Protein AF-A0A3D3GRB3-F1 (afdb_monomer)

pLDDT: mean 88.42, std 6.56, range [62.94, 95.44]

Nearest PDB structures (foldseek):
  6dkm-assembly1_A  TM=8.489E-01  e=3.886E+00  synthetic construct
  6v1v-assembly1_C  TM=8.809E-01  e=8.223E+00  Bacillus thuringiensis
  6v1v-assembly1_D  TM=8.611E-01  e=8.223E+00  Bacillus thuringiensis

Radius of gyration: 15.04 Å; Cα contacts (8 Å, |Δi|>4): 27; chains: 1; bounding box: 35×16×39 Å

Structure (mmCIF, N/CA/C/O backbone):
data_AF-A0A3D3GRB3-F1
#
_entry.id   AF-A0A3D3GRB3-F1
#
loop_
_atom_site.group_PDB
_atom_site.id
_atom_site.type_symbol
_atom_site.label_atom_id
_atom_site.label_alt_id
_atom_site.label_comp_id
_atom_site.label_asym_id
_atom_site.label_entity_id
_atom_site.label_seq_id
_atom_site.pdbx_PDB_ins_code
_atom_site.Cartn_x
_atom_site.Cartn_y
_atom_site.Cartn_z
_atom_site.occupancy
_atom_site.B_iso_or_equiv
_atom_site.auth_seq_id
_atom_site.auth_comp_id
_atom_site.auth_asym_id
_atom_site.auth_atom_id
_atom_site.pdbx_PDB_model_num
ATOM 1 N N . MET A 1 1 ? 19.074 -8.645 -16.570 1.00 62.94 1 MET A N 1
ATOM 2 C CA . MET A 1 1 ? 19.081 -9.110 -15.163 1.00 62.94 1 MET A CA 1
ATOM 3 C C . MET A 1 1 ? 18.582 -8.015 -14.229 1.00 62.94 1 MET A C 1
ATOM 5 O O .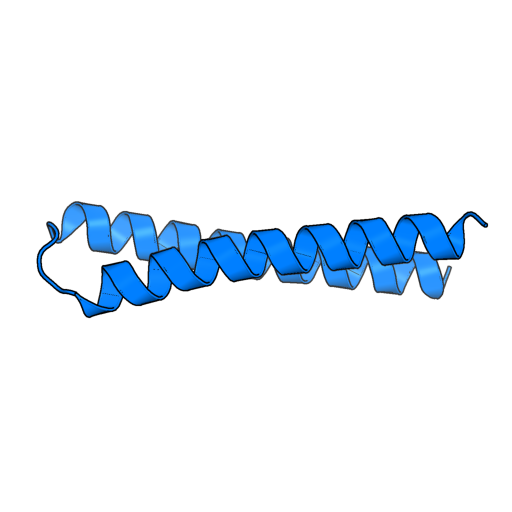 MET A 1 1 ? 17.715 -8.301 -13.421 1.00 62.94 1 MET A O 1
ATOM 9 N N . GLU A 1 2 ? 19.033 -6.769 -14.392 1.00 71.50 2 GLU A N 1
ATOM 10 C CA . GLU A 1 2 ? 18.637 -5.619 -13.557 1.00 71.50 2 GLU A CA 1
ATOM 11 C C . GLU A 1 2 ? 17.119 -5.339 -13.551 1.00 71.50 2 GLU A C 1
ATOM 13 O O . GLU A 1 2 ? 16.502 -5.335 -12.489 1.00 71.50 2 GLU A O 1
ATOM 18 N N . ASN A 1 3 ? 16.474 -5.286 -14.723 1.00 79.69 3 ASN A N 1
ATOM 19 C CA . ASN A 1 3 ? 15.021 -5.057 -14.822 1.00 79.69 3 ASN A CA 1
ATOM 20 C C . ASN A 1 3 ? 14.183 -6.175 -14.176 1.00 79.69 3 ASN A C 1
ATOM 22 O O . ASN A 1 3 ? 13.086 -5.927 -13.681 1.00 79.69 3 ASN A O 1
ATOM 26 N N . VAL A 1 4 ? 14.688 -7.415 -14.167 1.00 85.12 4 VAL A N 1
ATOM 27 C CA . VAL A 1 4 ? 13.998 -8.555 -13.537 1.00 85.12 4 VAL A CA 1
ATOM 28 C C . VAL A 1 4 ? 14.053 -8.423 -12.016 1.00 85.12 4 VAL A C 1
ATOM 30 O O . VAL A 1 4 ? 13.028 -8.604 -11.361 1.00 85.12 4 VAL A O 1
ATOM 33 N N . SER A 1 5 ? 15.207 -8.038 -11.462 1.00 88.06 5 SER A N 1
ATOM 34 C CA . SER A 1 5 ? 15.366 -7.782 -10.026 1.00 88.06 5 SER A CA 1
ATOM 35 C C . SER A 1 5 ? 14.459 -6.648 -9.544 1.00 88.06 5 SER A C 1
ATOM 37 O O . SER A 1 5 ? 13.713 -6.840 -8.587 1.00 88.06 5 SER A O 1
ATOM 39 N N . ILE A 1 6 ? 14.442 -5.513 -10.253 1.00 90.00 6 ILE A N 1
ATOM 40 C CA . ILE A 1 6 ? 13.612 -4.346 -9.897 1.00 90.00 6 ILE A CA 1
ATOM 41 C C . ILE A 1 6 ? 12.116 -4.682 -9.984 1.00 90.00 6 ILE A C 1
ATOM 43 O O . ILE A 1 6 ? 11.320 -4.270 -9.136 1.00 90.00 6 ILE A O 1
ATOM 47 N N . THR A 1 7 ? 11.718 -5.480 -10.980 1.00 89.12 7 THR A N 1
ATOM 48 C CA . THR A 1 7 ? 10.328 -5.938 -11.108 1.00 89.12 7 THR A CA 1
ATOM 49 C C . THR A 1 7 ? 9.935 -6.842 -9.940 1.00 89.12 7 THR A C 1
ATOM 51 O O . THR A 1 7 ? 8.877 -6.641 -9.346 1.00 89.12 7 THR A O 1
ATOM 54 N N . LEU A 1 8 ? 10.783 -7.808 -9.568 1.00 92.25 8 LEU A N 1
ATOM 55 C CA . LEU A 1 8 ? 10.528 -8.699 -8.431 1.00 92.25 8 LEU A CA 1
ATOM 56 C C . LEU A 1 8 ? 10.470 -7.937 -7.100 1.00 92.25 8 LEU A C 1
ATOM 58 O O . LEU A 1 8 ? 9.596 -8.219 -6.281 1.00 92.25 8 LEU A O 1
ATOM 62 N N . GLU A 1 9 ? 11.344 -6.951 -6.903 1.00 93.25 9 GLU A N 1
ATOM 63 C CA . GLU A 1 9 ? 11.347 -6.090 -5.717 1.00 93.25 9 GLU A CA 1
ATOM 64 C C . GLU A 1 9 ? 10.071 -5.244 -5.624 1.00 93.25 9 GLU A C 1
ATOM 66 O O . GLU A 1 9 ? 9.413 -5.205 -4.578 1.00 93.25 9 GLU A O 1
ATOM 71 N N . THR A 1 10 ? 9.665 -4.631 -6.738 1.00 93.75 10 THR A N 1
ATOM 72 C CA . THR A 1 10 ? 8.430 -3.840 -6.818 1.00 93.75 10 THR A CA 1
ATOM 73 C C . THR A 1 10 ? 7.218 -4.716 -6.518 1.00 93.75 10 THR A C 1
ATOM 75 O O . THR A 1 10 ? 6.407 -4.379 -5.656 1.00 93.75 10 THR A O 1
ATOM 78 N N . VAL A 1 11 ? 7.105 -5.876 -7.173 1.00 94.38 11 VAL A N 1
ATOM 79 C CA . VAL A 1 11 ? 5.999 -6.819 -6.953 1.00 94.38 11 VAL A CA 1
ATOM 80 C C . VAL A 1 11 ? 5.974 -7.307 -5.504 1.00 94.38 11 VAL A C 1
ATOM 82 O O . VAL A 1 11 ? 4.912 -7.296 -4.882 1.00 94.38 11 VAL A O 1
ATOM 85 N N . GLY A 1 12 ? 7.124 -7.673 -4.934 1.00 95.44 12 GLY A N 1
ATOM 86 C CA . GLY A 1 12 ? 7.231 -8.065 -3.527 1.00 95.44 12 GLY A CA 1
ATOM 87 C C . GLY A 1 12 ? 6.746 -6.966 -2.580 1.00 95.44 12 GLY A C 1
ATOM 88 O O . GLY A 1 12 ? 5.942 -7.223 -1.682 1.00 95.44 12 GLY A O 1
ATOM 89 N N . THR A 1 13 ? 7.149 -5.722 -2.834 1.00 95.06 13 THR A N 1
ATOM 90 C CA . THR A 1 13 ? 6.735 -4.554 -2.045 1.00 95.06 13 THR A CA 1
ATOM 91 C C . THR A 1 13 ? 5.229 -4.313 -2.134 1.00 95.06 13 THR A C 1
ATOM 93 O O . THR A 1 13 ? 4.573 -4.103 -1.111 1.00 95.06 13 THR A O 1
ATOM 96 N N . LEU A 1 14 ? 4.648 -4.409 -3.334 1.00 93.94 14 LEU A N 1
ATOM 97 C CA . LEU A 1 14 ? 3.204 -4.270 -3.541 1.00 93.94 14 LEU A CA 1
ATOM 98 C C . LEU A 1 14 ? 2.413 -5.370 -2.819 1.00 93.94 14 LEU A C 1
ATOM 100 O O . LEU A 1 14 ? 1.372 -5.082 -2.226 1.00 93.94 14 LEU A O 1
ATOM 104 N N . LEU A 1 15 ? 2.909 -6.610 -2.810 1.00 95.00 15 LEU A N 1
ATOM 105 C CA . LEU A 1 15 ? 2.277 -7.722 -2.093 1.00 95.00 15 LEU A CA 1
ATOM 106 C C . LEU A 1 15 ? 2.300 -7.517 -0.571 1.00 95.00 15 LEU A C 1
ATOM 108 O O . LEU A 1 15 ? 1.283 -7.745 0.089 1.00 95.00 15 LEU A O 1
ATOM 112 N N . ILE A 1 16 ? 3.419 -7.046 -0.013 1.00 94.94 16 ILE A N 1
ATOM 113 C CA . ILE A 1 16 ? 3.530 -6.723 1.420 1.00 94.94 16 ILE A CA 1
ATOM 114 C C . ILE A 1 16 ? 2.581 -5.576 1.779 1.00 94.94 16 ILE A C 1
ATOM 116 O O . ILE A 1 16 ? 1.823 -5.676 2.748 1.00 94.94 16 ILE A O 1
ATOM 120 N N . ALA A 1 17 ? 2.567 -4.512 0.973 1.00 93.81 17 ALA A N 1
ATOM 121 C CA . ALA A 1 17 ? 1.665 -3.386 1.174 1.00 93.81 17 ALA A CA 1
ATOM 122 C C . ALA A 1 17 ? 0.192 -3.825 1.085 1.00 93.81 17 ALA A C 1
ATOM 124 O O . ALA A 1 17 ? -0.626 -3.421 1.912 1.00 93.81 17 ALA A O 1
ATOM 125 N N . TRP A 1 18 ? -0.153 -4.718 0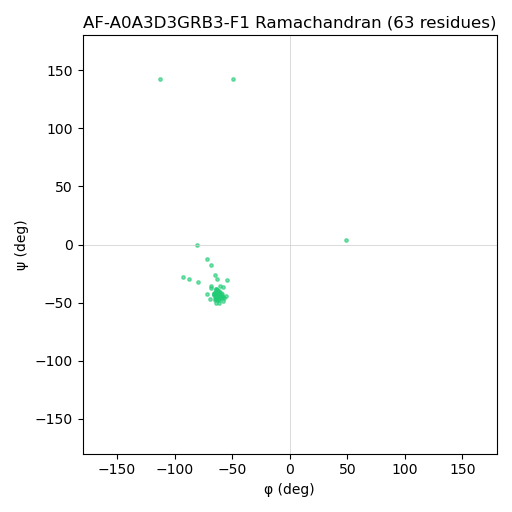.153 1.00 93.12 18 TRP A N 1
ATOM 126 C CA . TRP A 1 18 ? -1.496 -5.290 0.060 1.00 93.12 18 TRP A CA 1
ATOM 127 C C . TRP A 1 18 ? -1.867 -6.114 1.298 1.00 93.12 18 TRP A C 1
ATOM 129 O O . TRP A 1 18 ? -2.966 -5.954 1.836 1.00 93.12 18 TRP A O 1
ATOM 139 N N . ALA A 1 19 ? -0.955 -6.953 1.794 1.00 93.75 19 ALA A N 1
ATOM 140 C CA . ALA A 1 19 ? -1.177 -7.731 3.009 1.00 93.75 19 ALA A CA 1
ATOM 141 C C . ALA A 1 19 ? -1.440 -6.821 4.224 1.00 93.75 19 ALA A C 1
ATOM 143 O O . ALA A 1 19 ? -2.400 -7.055 4.963 1.00 93.75 19 ALA A O 1
ATOM 144 N N . ALA A 1 20 ? -0.661 -5.746 4.383 1.00 92.06 2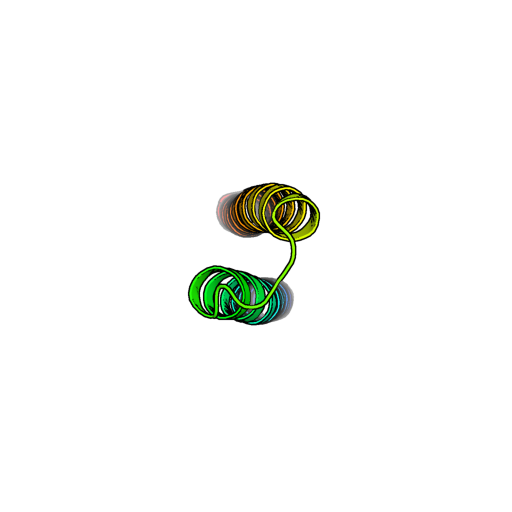0 ALA A N 1
ATOM 145 C CA . ALA A 1 20 ? -0.870 -4.750 5.434 1.00 92.06 20 ALA A CA 1
ATOM 146 C C . ALA A 1 20 ? -2.234 -4.044 5.299 1.00 92.06 20 ALA A C 1
ATOM 148 O O . ALA A 1 20 ? -3.012 -3.987 6.256 1.00 92.06 20 ALA A O 1
ATOM 149 N N . LEU A 1 21 ? -2.593 -3.592 4.091 1.00 91.88 21 LEU A N 1
ATOM 150 C CA . LEU A 1 21 ? -3.893 -2.963 3.816 1.00 91.88 21 LEU A CA 1
ATOM 151 C C . LEU A 1 21 ? -5.076 -3.895 4.098 1.00 91.88 21 LEU A C 1
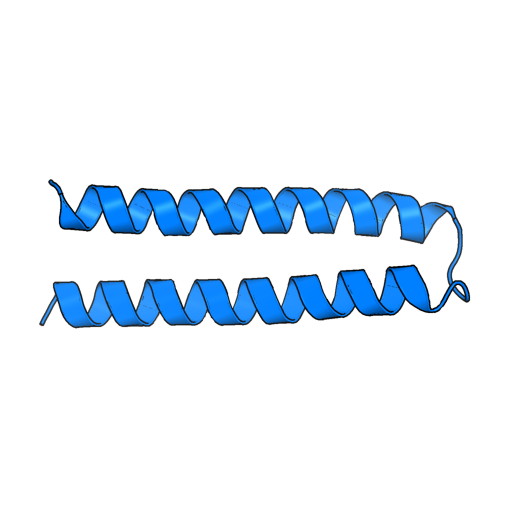ATOM 153 O O . LEU A 1 21 ? -6.112 -3.444 4.595 1.00 91.88 21 LEU A O 1
ATOM 157 N N . ARG A 1 22 ? -4.930 -5.196 3.830 1.00 91.81 22 ARG A N 1
ATOM 158 C CA . ARG A 1 22 ? -5.960 -6.201 4.119 1.00 91.81 22 ARG A CA 1
ATOM 159 C C . ARG A 1 22 ? -6.228 -6.328 5.618 1.00 91.81 22 ARG A C 1
ATOM 161 O O . ARG A 1 22 ? -7.387 -6.468 6.012 1.00 91.81 22 ARG A O 1
ATOM 168 N N . VAL A 1 23 ? -5.187 -6.249 6.449 1.00 88.50 23 VAL A N 1
ATOM 169 C CA . VAL A 1 23 ? -5.329 -6.239 7.913 1.00 88.50 23 VAL A CA 1
ATOM 170 C C . VAL A 1 23 ? -6.072 -4.985 8.360 1.00 88.50 23 VAL A C 1
ATOM 172 O O . VAL A 1 23 ? -7.055 -5.107 9.089 1.00 88.50 23 VAL A O 1
ATOM 175 N N . HIS A 1 24 ? -5.688 -3.805 7.860 1.00 87.62 24 HIS A N 1
ATOM 176 C CA . HIS A 1 24 ? -6.398 -2.562 8.174 1.00 87.62 24 HIS A CA 1
ATOM 177 C C . HIS A 1 24 ? -7.881 -2.651 7.798 1.00 87.62 24 HIS A C 1
ATOM 179 O O . HIS A 1 24 ? -8.740 -2.345 8.621 1.00 87.62 24 HIS A O 1
ATOM 185 N N . HIS A 1 25 ? -8.205 -3.151 6.603 1.00 85.38 25 HIS A N 1
ATOM 186 C CA . HIS A 1 25 ? -9.594 -3.310 6.175 1.00 85.38 25 HIS A CA 1
ATOM 187 C C . HIS A 1 25 ? -10.380 -4.287 7.063 1.00 85.38 25 HIS A C 1
ATOM 189 O O . HIS A 1 25 ? -11.514 -3.999 7.443 1.00 85.38 25 HIS A O 1
ATOM 195 N N . ARG A 1 26 ? -9.781 -5.424 7.442 1.00 86.69 26 ARG A N 1
ATOM 196 C CA . ARG A 1 26 ? -10.427 -6.402 8.327 1.00 86.69 26 ARG A CA 1
ATOM 197 C C . ARG A 1 26 ? -10.687 -5.824 9.719 1.00 86.69 26 ARG A C 1
ATOM 199 O O . ARG A 1 26 ? -11.802 -5.932 10.220 1.00 86.69 26 ARG A O 1
ATOM 206 N N . VAL A 1 27 ? -9.691 -5.169 10.314 1.00 85.00 27 VAL A N 1
ATOM 207 C CA . VAL A 1 27 ? -9.809 -4.547 11.644 1.00 85.00 27 VAL A CA 1
ATOM 208 C C . VAL A 1 27 ? -10.848 -3.422 11.637 1.00 85.00 27 VAL A C 1
ATOM 210 O O . VAL A 1 27 ? -11.641 -3.311 12.572 1.00 85.00 27 VAL A O 1
ATOM 213 N N . LEU A 1 28 ? -10.904 -2.634 10.558 1.00 80.56 28 LEU A N 1
ATOM 214 C CA . LEU A 1 28 ? -11.923 -1.600 10.358 1.00 80.56 28 LEU A CA 1
ATOM 215 C C . LEU A 1 28 ? -13.338 -2.168 10.126 1.00 80.56 28 LEU A C 1
ATOM 217 O O . LEU A 1 28 ? -14.305 -1.430 10.276 1.00 80.56 28 LEU A O 1
ATOM 221 N N . ASN A 1 29 ? -13.499 -3.445 9.776 1.00 80.88 29 ASN A N 1
ATOM 222 C CA . AS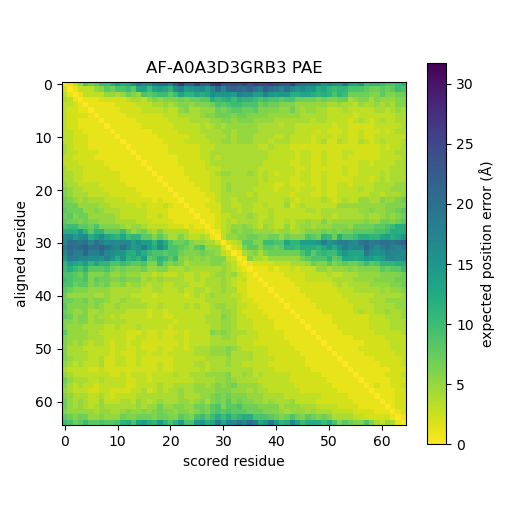N A 1 29 ? -14.820 -4.074 9.654 1.00 80.88 29 ASN A CA 1
ATOM 223 C C . ASN A 1 29 ? -15.270 -4.768 10.944 1.00 80.88 29 ASN A C 1
ATOM 225 O O . ASN A 1 29 ? -16.470 -4.841 11.204 1.00 80.88 29 ASN A O 1
ATOM 229 N N . GLU A 1 30 ? -14.344 -5.247 11.778 1.00 80.62 30 GLU A N 1
ATOM 230 C CA . GLU A 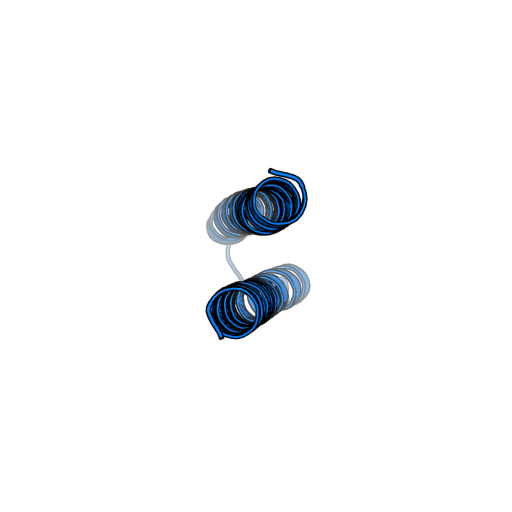1 30 ? -14.692 -6.014 12.979 1.00 80.62 30 GLU A CA 1
ATOM 231 C C . GLU A 1 30 ? -15.325 -5.164 14.103 1.00 80.62 30 GLU A C 1
ATOM 233 O O . GLU A 1 30 ? -15.886 -5.755 15.018 1.00 80.62 30 GLU A O 1
ATOM 238 N N . HIS A 1 31 ? -15.293 -3.819 14.049 1.00 71.31 31 HIS A N 1
ATOM 239 C CA . HIS A 1 31 ? -15.938 -2.852 14.980 1.00 71.31 31 HIS A CA 1
ATOM 240 C C . HIS A 1 31 ? -15.731 -3.081 16.499 1.00 71.31 31 HIS A C 1
ATOM 242 O O . HIS A 1 31 ? -16.241 -2.323 17.318 1.00 71.31 31 HIS A O 1
ATOM 248 N N . LYS A 1 32 ? -14.932 -4.075 16.900 1.00 77.44 32 LYS A N 1
ATOM 249 C CA . LYS A 1 32 ? -14.609 -4.431 18.293 1.00 77.44 32 LYS A CA 1
ATOM 250 C C . LYS A 1 32 ? -13.519 -3.553 18.912 1.00 77.44 32 LYS A C 1
ATOM 252 O O . LYS A 1 32 ? -13.133 -3.758 20.058 1.00 77.44 32 LYS A O 1
ATOM 257 N N . VAL A 1 33 ? -12.990 -2.602 18.148 1.00 77.94 33 VAL A N 1
ATOM 258 C CA . VAL A 1 33 ? -11.793 -1.833 18.485 1.00 77.94 33 VAL A CA 1
ATOM 259 C C . VAL A 1 33 ? -12.166 -0.369 18.738 1.00 77.94 33 VAL A C 1
ATOM 261 O O . VAL A 1 33 ? -13.028 0.186 18.062 1.00 77.94 33 VAL A O 1
ATOM 264 N N . SER A 1 34 ? -11.507 0.264 19.714 1.00 82.62 34 SER A N 1
ATOM 265 C CA . SER A 1 34 ? -11.740 1.663 20.101 1.00 82.62 34 SER A CA 1
ATOM 266 C C . SER A 1 34 ? -11.743 2.627 18.904 1.00 82.62 34 SER A C 1
ATOM 268 O O . SER A 1 34 ? -10.908 2.534 18.000 1.00 82.62 34 SER A O 1
ATOM 270 N N . SER A 1 35 ? -12.628 3.626 18.950 1.00 82.62 35 SER A N 1
ATOM 271 C CA . SER A 1 35 ? -12.750 4.688 17.941 1.00 82.62 35 SER A CA 1
ATOM 272 C C . SER A 1 35 ? -11.434 5.435 17.677 1.00 82.62 35 SER A C 1
ATOM 274 O O . SER A 1 35 ? -11.174 5.852 16.544 1.00 82.62 35 SER A O 1
ATOM 276 N N . ARG A 1 36 ? -10.560 5.558 18.689 1.00 86.25 36 ARG A N 1
ATOM 277 C CA . ARG A 1 36 ? -9.217 6.142 18.535 1.00 86.25 36 ARG A CA 1
ATOM 278 C C . ARG A 1 36 ? -8.349 5.307 17.588 1.00 86.25 36 ARG A C 1
ATOM 280 O O . ARG A 1 36 ? -7.730 5.865 16.687 1.00 86.25 36 ARG A O 1
ATOM 287 N N . VAL A 1 37 ? -8.334 3.988 17.765 1.00 85.50 37 VAL A N 1
ATOM 288 C CA . VAL A 1 37 ? -7.547 3.067 16.930 1.00 85.50 37 VAL A CA 1
ATOM 289 C C . VAL A 1 37 ? -8.119 3.010 15.515 1.00 85.50 37 VAL A C 1
ATOM 291 O O . VAL A 1 37 ? -7.356 3.032 14.559 1.00 85.50 37 VAL A O 1
ATOM 294 N N . PHE A 1 38 ? -9.444 3.064 15.358 1.00 86.12 38 PHE A N 1
ATOM 295 C CA . PHE A 1 38 ? -10.095 3.188 14.047 1.00 86.12 38 PHE A CA 1
ATOM 296 C C . PHE A 1 38 ? -9.598 4.396 13.245 1.00 86.12 38 PHE A C 1
ATOM 298 O O . PHE A 1 38 ? -9.325 4.294 12.047 1.00 86.12 38 PHE A O 1
ATOM 305 N N . ARG A 1 39 ? -9.476 5.557 13.903 1.00 88.12 39 ARG A N 1
ATOM 306 C CA . ARG A 1 39 ? -8.992 6.783 13.258 1.00 88.12 39 ARG A CA 1
ATOM 307 C C . ARG A 1 39 ? -7.534 6.648 12.823 1.00 88.12 39 ARG A C 1
ATOM 309 O O . ARG A 1 39 ? -7.215 7.054 11.710 1.00 88.12 39 ARG A O 1
ATOM 316 N N . ILE A 1 40 ? -6.688 6.064 13.672 1.00 89.56 40 ILE A N 1
ATOM 317 C CA . ILE A 1 40 ? -5.269 5.820 13.369 1.00 89.56 40 ILE A CA 1
ATOM 318 C C . ILE A 1 40 ? -5.142 4.839 12.198 1.00 89.56 40 ILE A C 1
ATOM 320 O O . ILE A 1 40 ? -4.533 5.178 11.190 1.00 89.56 40 ILE A O 1
ATOM 324 N N . MET A 1 41 ? -5.830 3.699 12.264 1.00 89.38 41 MET A N 1
ATOM 325 C CA . MET A 1 41 ? -5.823 2.667 11.220 1.00 89.38 41 MET A CA 1
ATOM 326 C C . MET A 1 41 ? -6.283 3.203 9.860 1.00 89.38 41 MET A C 1
ATOM 328 O O . MET A 1 41 ? -5.736 2.831 8.828 1.00 89.38 41 MET A O 1
ATOM 332 N N . ARG A 1 42 ? -7.260 4.120 9.827 1.00 88.00 42 ARG A N 1
ATOM 333 C CA . ARG A 1 42 ? -7.701 4.759 8.576 1.00 88.00 42 ARG A CA 1
ATOM 334 C C . ARG A 1 42 ? -6.637 5.692 7.987 1.00 88.00 42 ARG A C 1
ATOM 336 O O . ARG A 1 42 ? -6.538 5.797 6.765 1.00 88.00 42 ARG A O 1
ATOM 343 N N . ILE A 1 43 ? -5.877 6.390 8.831 1.00 91.31 43 ILE A N 1
ATOM 344 C CA . ILE A 1 43 ? -4.762 7.241 8.390 1.00 91.31 43 ILE A CA 1
ATOM 345 C C . ILE A 1 43 ? -3.629 6.360 7.863 1.00 91.31 43 ILE A C 1
ATOM 347 O O . ILE A 1 43 ? -3.158 6.596 6.754 1.00 91.31 43 ILE A O 1
ATOM 351 N N . GLU A 1 44 ? -3.261 5.311 8.598 1.00 90.94 44 GLU A N 1
ATOM 352 C CA . GLU A 1 44 ? -2.244 4.339 8.181 1.00 90.94 44 GLU A CA 1
ATOM 353 C C . GLU A 1 44 ? -2.614 3.660 6.863 1.00 90.94 44 GLU A C 1
ATOM 355 O O . GLU A 1 44 ? -1.794 3.615 5.952 1.00 90.94 44 GLU A O 1
ATOM 360 N N . GLN A 1 45 ? -3.869 3.233 6.697 1.00 91.00 45 GLN A N 1
ATOM 361 C CA . GLN A 1 45 ? -4.338 2.646 5.443 1.00 91.00 45 GLN A CA 1
ATOM 362 C C . GLN A 1 45 ? -4.193 3.623 4.266 1.00 91.00 45 GLN A C 1
ATOM 364 O O . GLN A 1 45 ? -3.764 3.230 3.183 1.00 91.00 45 GLN A O 1
ATOM 369 N N . ARG A 1 46 ? -4.520 4.908 4.459 1.00 91.75 46 ARG A N 1
ATOM 370 C CA . ARG A 1 46 ? -4.346 5.929 3.412 1.00 91.75 46 ARG A CA 1
ATOM 371 C C . ARG A 1 46 ? -2.873 6.162 3.090 1.00 91.75 46 ARG A C 1
ATOM 373 O O . ARG A 1 46 ? -2.533 6.222 1.914 1.00 91.75 46 ARG A O 1
ATOM 380 N N . LEU A 1 47 ? -2.013 6.254 4.103 1.00 93.12 47 LEU A N 1
ATOM 381 C CA . LEU A 1 47 ? -0.566 6.386 3.909 1.00 93.12 47 LEU A CA 1
ATOM 382 C C . LEU A 1 47 ? 0.017 5.165 3.186 1.0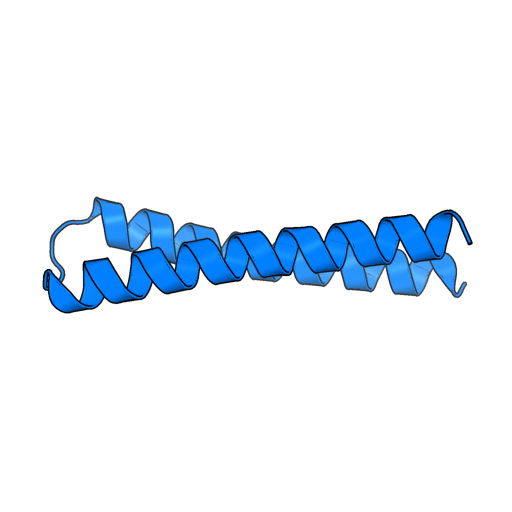0 93.12 47 LEU A C 1
ATOM 384 O O . LEU A 1 47 ? 0.809 5.333 2.264 1.00 93.12 47 LEU A O 1
ATOM 388 N N . GLY A 1 48 ? -0.430 3.956 3.533 1.00 91.88 48 GLY A N 1
ATOM 389 C CA . GLY A 1 48 ? -0.034 2.718 2.864 1.00 91.88 48 GLY A CA 1
ATOM 390 C C . GLY A 1 48 ? -0.441 2.684 1.390 1.00 91.88 48 GLY A C 1
ATOM 391 O O . GLY A 1 48 ? 0.365 2.302 0.546 1.00 91.88 48 GLY A O 1
ATOM 392 N N . ILE A 1 49 ? -1.651 3.147 1.054 1.00 92.75 49 ILE A N 1
ATOM 393 C CA . ILE A 1 49 ? -2.096 3.279 -0.345 1.00 92.75 49 ILE A CA 1
ATOM 394 C C . ILE A 1 49 ? -1.238 4.306 -1.093 1.00 92.75 49 ILE A C 1
ATOM 396 O O . ILE A 1 49 ? -0.797 4.030 -2.205 1.00 92.75 49 ILE A O 1
ATOM 400 N N . VAL A 1 50 ? -0.964 5.470 -0.494 1.00 95.44 50 VAL A N 1
ATOM 401 C CA . VAL A 1 50 ? -0.109 6.497 -1.116 1.00 95.44 50 VAL A CA 1
ATOM 402 C C . VAL A 1 50 ? 1.304 5.958 -1.359 1.00 95.44 50 VAL A C 1
ATOM 404 O O . VAL A 1 50 ? 1.834 6.117 -2.456 1.00 95.44 50 VAL A O 1
ATOM 407 N N . GLY A 1 51 ? 1.886 5.258 -0.381 1.00 93.50 51 GLY A N 1
ATOM 408 C CA . GLY A 1 51 ? 3.192 4.613 -0.529 1.00 93.50 51 GLY A CA 1
ATOM 409 C C . GLY A 1 51 ? 3.203 3.557 -1.636 1.00 93.50 51 GLY A C 1
ATOM 410 O O . GLY A 1 51 ? 4.109 3.548 -2.464 1.00 93.50 51 GLY A O 1
ATOM 411 N N . MET A 1 52 ? 2.160 2.726 -1.714 1.00 94.12 52 MET A N 1
ATOM 412 C CA . MET A 1 52 ? 1.987 1.743 -2.789 1.00 94.12 52 MET A CA 1
ATOM 413 C C . MET A 1 52 ? 1.953 2.410 -4.175 1.00 94.12 52 MET A C 1
ATOM 415 O O . MET A 1 52 ? 2.604 1.933 -5.104 1.00 94.12 52 MET A O 1
ATOM 419 N N . VAL A 1 53 ? 1.244 3.537 -4.307 1.00 94.38 53 VAL A N 1
ATOM 420 C CA . VAL A 1 53 ? 1.183 4.316 -5.554 1.00 94.38 53 VAL A CA 1
ATOM 421 C C . VAL A 1 53 ? 2.551 4.894 -5.918 1.00 94.38 53 VAL A C 1
AT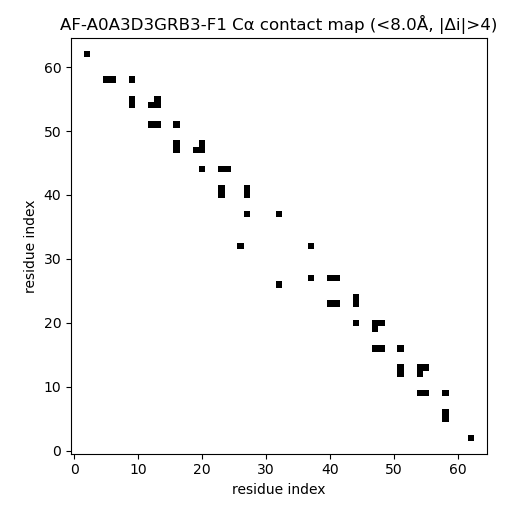OM 423 O O . VAL A 1 53 ? 2.933 4.835 -7.083 1.00 94.38 53 VAL A O 1
ATOM 426 N N . PHE A 1 54 ? 3.314 5.409 -4.950 1.00 95.06 54 PHE A N 1
ATOM 427 C CA . PHE A 1 54 ? 4.664 5.923 -5.204 1.00 95.06 54 PHE A CA 1
ATOM 428 C C . PHE A 1 54 ? 5.648 4.839 -5.628 1.00 95.06 54 PHE A C 1
ATOM 430 O O . PHE A 1 54 ? 6.401 5.062 -6.572 1.00 95.06 54 PHE A O 1
ATOM 437 N N . VAL A 1 55 ? 5.617 3.664 -4.996 1.00 93.88 55 VAL A N 1
ATOM 438 C CA . VAL A 1 55 ? 6.447 2.522 -5.413 1.00 93.88 55 VAL A CA 1
ATOM 439 C C . VAL A 1 55 ? 6.114 2.123 -6.851 1.00 93.88 55 VAL A C 1
ATOM 441 O O . VAL A 1 55 ? 7.011 1.970 -7.677 1.00 93.88 55 VAL A O 1
ATOM 444 N N . PHE A 1 56 ? 4.824 2.026 -7.179 1.00 92.50 56 PHE A N 1
ATOM 445 C CA . PHE A 1 56 ? 4.388 1.689 -8.532 1.00 92.50 56 PHE A CA 1
ATOM 446 C C . PHE A 1 56 ? 4.782 2.758 -9.564 1.00 92.50 56 PHE A C 1
ATOM 448 O O . PHE A 1 56 ? 5.273 2.427 -10.640 1.00 92.50 56 PHE A O 1
ATOM 455 N N . ALA A 1 57 ? 4.623 4.043 -9.235 1.00 93.31 57 ALA A N 1
ATOM 456 C CA . ALA A 1 57 ? 5.046 5.143 -10.098 1.00 93.31 57 ALA A CA 1
ATOM 457 C C . ALA A 1 57 ? 6.570 5.164 -10.298 1.00 93.31 57 ALA A C 1
ATOM 459 O O . ALA A 1 57 ? 7.031 5.375 -11.416 1.00 93.31 57 AL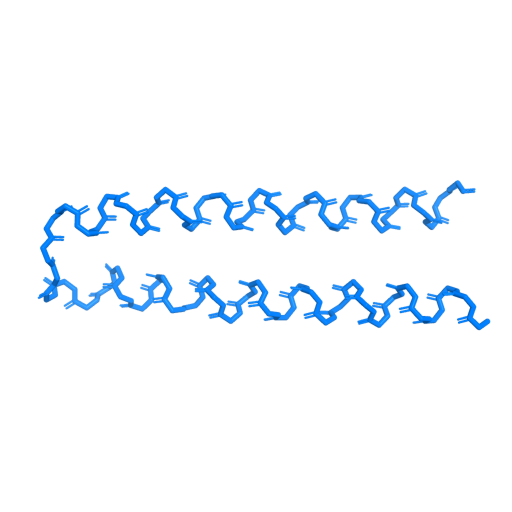A A O 1
ATOM 460 N N . GLY A 1 58 ? 7.349 4.898 -9.245 1.00 92.56 58 GLY A N 1
ATOM 461 C CA . GLY A 1 58 ? 8.807 4.786 -9.322 1.00 92.56 58 GLY A CA 1
ATOM 462 C C . GLY A 1 58 ? 9.255 3.656 -10.247 1.00 92.56 58 GLY A C 1
ATOM 463 O O . GLY A 1 58 ? 10.147 3.858 -11.068 1.00 92.56 58 GLY A O 1
ATOM 464 N N . TYR A 1 59 ? 8.580 2.506 -10.189 1.00 90.62 59 TYR A N 1
ATOM 465 C CA . TYR A 1 59 ? 8.814 1.408 -11.126 1.00 90.62 59 TYR A CA 1
ATOM 466 C C . TYR A 1 59 ? 8.511 1.802 -12.577 1.00 90.62 59 TYR A C 1
ATOM 468 O O . TYR A 1 59 ? 9.314 1.535 -13.466 1.00 90.62 59 TYR A O 1
ATOM 476 N N . LEU A 1 60 ? 7.383 2.479 -12.824 1.00 90.25 60 LEU A N 1
ATOM 477 C CA . LEU A 1 60 ? 7.042 2.961 -14.166 1.00 90.25 60 LEU A CA 1
ATOM 478 C C . LEU A 1 60 ? 8.071 3.963 -14.698 1.00 90.25 60 LEU A C 1
ATOM 480 O O . LEU A 1 60 ? 8.434 3.889 -15.867 1.00 90.25 60 LEU A O 1
ATOM 484 N N . LEU A 1 61 ? 8.553 4.876 -13.852 1.00 90.94 61 LEU A N 1
ATOM 485 C CA . LEU A 1 61 ? 9.602 5.820 -14.232 1.00 90.94 61 LEU A CA 1
ATOM 486 C C . LEU A 1 61 ? 10.906 5.100 -14.579 1.00 90.94 61 LEU A C 1
ATOM 488 O O . LEU A 1 61 ? 11.482 5.411 -15.611 1.00 90.94 61 LEU A O 1
ATOM 492 N N . ASN A 1 62 ? 11.319 4.114 -13.777 1.00 88.69 62 ASN A N 1
ATOM 493 C CA . ASN A 1 62 ? 12.511 3.301 -14.040 1.00 88.69 62 ASN A CA 1
ATOM 494 C C . ASN A 1 62 ? 12.395 2.441 -15.312 1.00 88.69 62 ASN A C 1
ATOM 496 O O . ASN A 1 62 ? 13.398 2.089 -15.916 1.00 88.69 62 ASN A O 1
ATOM 500 N N . LEU A 1 63 ? 11.174 2.079 -15.714 1.00 85.62 63 LEU A N 1
ATOM 501 C CA . LEU A 1 63 ? 10.947 1.346 -16.956 1.00 85.62 63 LEU A CA 1
ATOM 502 C C . LEU A 1 63 ? 10.969 2.262 -18.192 1.00 85.62 63 LEU A C 1
ATOM 504 O O . LEU A 1 63 ? 11.325 1.809 -19.279 1.00 85.62 63 LEU A O 1
ATOM 508 N N . LEU A 1 64 ? 10.531 3.517 -18.044 1.00 85.62 64 LEU A N 1
ATOM 509 C CA . LEU A 1 64 ? 10.407 4.487 -19.138 1.00 85.62 64 LEU A CA 1
ATOM 510 C C . LEU A 1 64 ? 11.691 5.288 -19.402 1.00 85.62 64 LEU A C 1
ATOM 512 O O . LEU A 1 64 ? 11.892 5.711 -20.542 1.00 85.62 64 LEU A O 1
ATOM 516 N N . TYR A 1 65 ? 12.509 5.517 -18.373 1.00 76.81 65 TYR A N 1
ATOM 517 C CA . TYR A 1 65 ? 13.763 6.277 -18.408 1.00 76.81 65 TYR A CA 1
ATOM 518 C C . TYR A 1 65 ? 14.930 5.415 -17.942 1.00 76.81 65 TYR A C 1
ATOM 520 O O . TYR A 1 65 ? 15.978 5.464 -18.625 1.00 76.81 65 TYR A O 1
#

Secondary structure (DSSP, 8-state):
-HHHHHHHHHHHHHHHHHHHHHHHHHHHHH--S-HHHHHHHHHHHHHHHHHHHHHHHHHHHHHH-

Mean predicted aligned error: 4.59 Å

Solvent-accessible surface area (backbone atoms only — not comparable to full-atom values): 3671 Å² total; per-residue (Å²): 111,68,70,59,52,54,49,52,51,50,52,51,50,48,52,54,50,48,54,54,44,50,51,42,54,50,59,67,65,63,70,85,62,59,72,70,56,50,54,50,44,54,51,51,41,50,51,47,51,52,50,46,50,50,54,52,50,51,53,52,48,65,73,77,105

Foldseek 3Di:
DVLVVLVVVLVVLLVVLVVLLVVLVVVLVVPPDDPVVVVVSVVVSVVSVVVNVVSVVVSVVVVVD

Sequence (65 aa):
MENVSITLETVGTLLIAWAALRVHHRVLNEHKVSSRVFRIMRIEQRLGIVGMVFVFAGYLLNLLY